Protein AF-A0A067E1Q4-F1 (afdb_monomer)

Foldseek 3Di:
DCVVVLVVVLVVDDPVCNVVSSVLVCLLCPVQDPDPDPVNVVSNVVSVVVSVVSVVPD

pLDDT: mean 87.56, std 8.0, range [50.81, 95.12]

Structure (mmCIF, N/CA/C/O backbone):
data_AF-A0A067E1Q4-F1
#
_entry.id   AF-A0A067E1Q4-F1
#
loop_
_atom_site.group_PDB
_atom_site.id
_atom_site.type_symbol
_atom_site.label_atom_id
_atom_site.label_alt_id
_atom_site.label_comp_id
_atom_site.label_asym_id
_atom_site.label_entity_id
_atom_site.label_seq_id
_atom_site.pdbx_PDB_ins_code
_atom_site.Cartn_x
_atom_site.Cartn_y
_atom_site.Cartn_z
_atom_site.occupancy
_atom_site.B_iso_or_equiv
_atom_site.auth_seq_id
_atom_site.auth_comp_id
_atom_site.auth_asym_id
_atom_site.auth_atom_id
_atom_site.pdbx_PDB_model_num
ATOM 1 N N . VAL 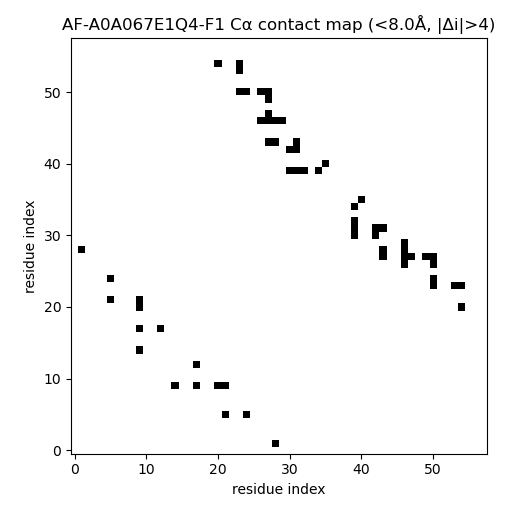A 1 1 ? -1.370 -11.200 -4.582 1.00 66.12 1 VAL A N 1
ATOM 2 C CA . VAL A 1 1 ? 0.117 -11.291 -4.513 1.00 66.12 1 VAL A CA 1
ATOM 3 C C . VAL A 1 1 ? 0.677 -10.955 -3.124 1.00 66.12 1 VAL A C 1
ATOM 5 O O . VAL A 1 1 ? 1.716 -11.503 -2.774 1.00 66.12 1 VAL A O 1
ATOM 8 N N . PHE A 1 2 ? 0.002 -10.132 -2.306 1.0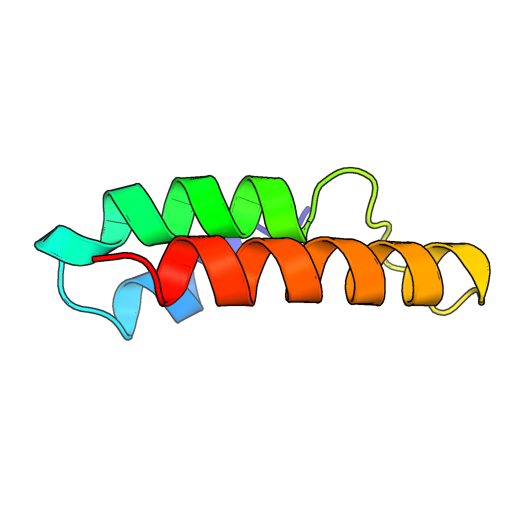0 81.12 2 PHE A N 1
ATOM 9 C CA . PHE A 1 2 ? 0.483 -9.725 -0.969 1.00 81.12 2 PHE A CA 1
ATOM 10 C C . PHE A 1 2 ? -0.490 -10.058 0.178 1.00 81.12 2 PHE A C 1
ATOM 12 O O . PHE A 1 2 ? -0.446 -9.433 1.232 1.00 81.12 2 PHE A O 1
ATOM 19 N N . SER A 1 3 ? -1.387 -11.025 -0.033 1.00 83.00 3 SER A N 1
ATOM 20 C CA . SER A 1 3 ? -2.487 -11.335 0.886 1.00 83.00 3 SER A CA 1
ATOM 21 C C . SER A 1 3 ? -2.009 -11.834 2.253 1.00 83.00 3 SER A C 1
ATOM 23 O O . SER A 1 3 ? -2.566 -11.419 3.263 1.00 83.00 3 SER A O 1
ATOM 25 N N . ASP A 1 4 ? -0.943 -12.637 2.301 1.00 88.19 4 ASP A N 1
ATOM 26 C CA . ASP A 1 4 ? -0.396 -13.149 3.567 1.00 88.19 4 ASP A CA 1
ATOM 27 C C . ASP A 1 4 ? 0.230 -12.029 4.405 1.00 88.19 4 ASP A C 1
ATOM 29 O O . ASP A 1 4 ? -0.022 -11.919 5.603 1.00 88.19 4 ASP A O 1
ATOM 33 N N . LEU A 1 5 ? 0.980 -11.132 3.753 1.00 87.44 5 LEU A N 1
ATOM 34 C CA . LEU A 1 5 ? 1.547 -9.948 4.401 1.00 87.44 5 LEU A CA 1
ATOM 35 C C . LEU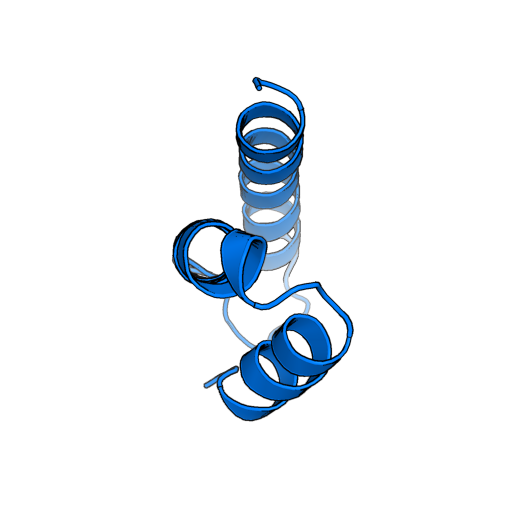 A 1 5 ? 0.436 -9.032 4.929 1.00 87.44 5 LEU A C 1
ATOM 37 O O . LEU A 1 5 ? 0.505 -8.557 6.061 1.00 87.44 5 LEU A O 1
ATOM 41 N N . LYS A 1 6 ? -0.615 -8.823 4.127 1.00 88.19 6 LYS A N 1
ATOM 42 C CA . LYS A 1 6 ? -1.804 -8.066 4.531 1.00 88.19 6 LYS A CA 1
ATOM 43 C C . LYS A 1 6 ? -2.451 -8.685 5.770 1.00 88.19 6 LYS A C 1
ATOM 45 O O . LYS A 1 6 ? -2.720 -7.965 6.725 1.00 88.19 6 LYS A O 1
ATOM 50 N N . ALA A 1 7 ? -2.659 -10.002 5.777 1.00 89.19 7 ALA A N 1
ATOM 51 C CA . ALA A 1 7 ? -3.247 -10.719 6.904 1.00 89.19 7 ALA A CA 1
ATOM 52 C C . ALA A 1 7 ? -2.401 -10.568 8.176 1.00 89.19 7 ALA A C 1
ATOM 54 O O . ALA A 1 7 ? -2.937 -10.231 9.228 1.00 89.19 7 ALA A O 1
ATOM 55 N N . GLN A 1 8 ? -1.078 -10.713 8.078 1.00 90.00 8 GLN A N 1
ATOM 56 C CA . GLN A 1 8 ? -0.181 -10.571 9.226 1.00 90.00 8 GLN A CA 1
ATOM 57 C C . GLN A 1 8 ? -0.213 -9.152 9.821 1.00 90.00 8 GLN A C 1
ATOM 59 O O . GLN A 1 8 ? -0.329 -8.983 11.038 1.00 90.00 8 GLN A O 1
ATOM 64 N N . ILE A 1 9 ? -0.188 -8.122 8.969 1.00 86.75 9 ILE A N 1
ATOM 65 C CA . ILE A 1 9 ? -0.282 -6.722 9.406 1.00 86.75 9 ILE A CA 1
ATOM 66 C C . ILE A 1 9 ? -1.653 -6.445 10.040 1.00 86.75 9 ILE A C 1
ATOM 68 O O . ILE A 1 9 ? -1.714 -5.809 11.091 1.00 86.75 9 ILE A O 1
ATOM 72 N N . LEU A 1 10 ? -2.741 -6.958 9.452 1.00 88.19 10 LEU A N 1
ATOM 73 C CA . LEU A 1 10 ? -4.093 -6.829 10.005 1.00 88.19 10 LEU A CA 1
ATOM 74 C C . LEU A 1 10 ? -4.196 -7.478 11.385 1.00 88.19 10 LEU A C 1
ATOM 76 O O . LEU A 1 10 ? -4.638 -6.821 12.317 1.00 88.19 10 LEU A O 1
ATOM 80 N N . THR A 1 11 ? -3.710 -8.710 11.563 1.00 89.31 11 THR A N 1
ATOM 81 C CA . THR A 1 11 ? -3.748 -9.394 12.873 1.00 89.31 11 THR A CA 1
ATOM 82 C C . THR A 1 11 ? -2.977 -8.668 13.977 1.00 89.31 11 THR A C 1
ATOM 84 O O . THR A 1 11 ? -3.250 -8.890 15.152 1.00 89.31 11 THR A O 1
ATOM 87 N N . SER A 1 12 ? -2.050 -7.778 13.613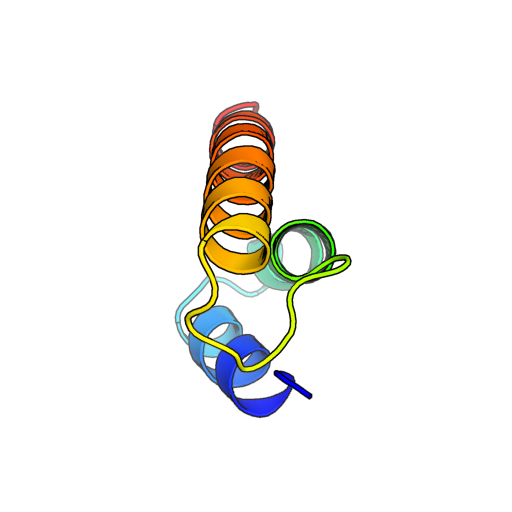 1.00 88.56 12 SER A N 1
ATO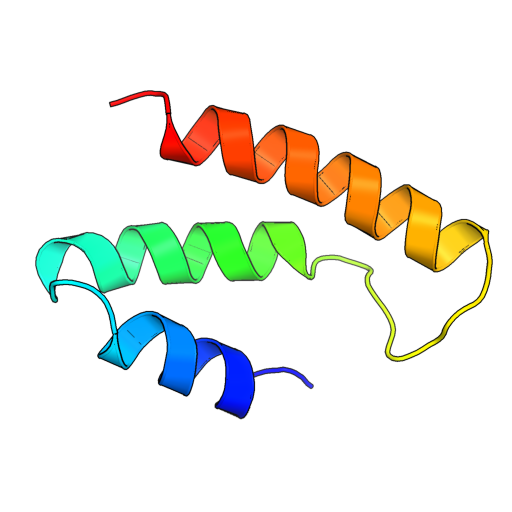M 88 C CA . SER A 1 12 ? -1.289 -6.956 14.560 1.00 88.56 12 SER A CA 1
ATOM 89 C C . SER A 1 12 ? -2.019 -5.668 14.969 1.00 88.56 12 SER A C 1
ATOM 91 O O . SER A 1 12 ? -1.521 -4.931 15.817 1.00 88.56 12 SER A O 1
ATOM 93 N N . GLN A 1 13 ? -3.167 -5.363 14.358 1.00 84.69 13 GLN A N 1
ATOM 94 C CA . GLN A 1 13 ? -3.974 -4.176 14.640 1.00 84.69 13 GLN A CA 1
ATOM 95 C C . GLN A 1 13 ? -5.319 -4.550 15.293 1.00 84.69 13 GLN A C 1
ATOM 97 O O . GLN A 1 13 ? -5.774 -5.688 15.165 1.00 84.69 13 GLN A O 1
ATOM 102 N N . PRO A 1 14 ? -5.991 -3.605 15.971 1.00 89.06 14 PRO A N 1
ATOM 103 C CA . PRO A 1 14 ? -7.363 -3.774 16.456 1.00 89.06 14 PRO A CA 1
ATOM 104 C C . PRO A 1 14 ? -8.375 -4.023 15.323 1.00 89.06 14 PRO A C 1
ATOM 106 O O . PRO A 1 14 ? -8.238 -3.458 14.237 1.00 89.06 14 PRO A O 1
ATOM 109 N N . VAL A 1 15 ? -9.407 -4.840 15.577 1.00 86.62 15 VAL A N 1
ATOM 110 C CA . VAL A 1 15 ? -10.405 -5.275 14.570 1.00 86.62 15 VAL A CA 1
ATOM 111 C C . VAL A 1 15 ? -11.154 -4.102 13.928 1.00 86.62 15 VAL A C 1
ATOM 113 O O . VAL A 1 15 ? -11.415 -4.113 12.726 1.00 86.62 15 VAL A O 1
ATOM 116 N N . ASP A 1 16 ? -11.442 -3.053 14.692 1.00 86.94 16 ASP A N 1
ATOM 117 C CA . ASP A 1 16 ? -12.051 -1.803 14.220 1.00 86.94 16 ASP A CA 1
ATOM 118 C C . ASP A 1 16 ? -11.201 -1.088 13.157 1.00 86.94 16 ASP A C 1
ATOM 120 O O . ASP A 1 16 ? -11.732 -0.439 12.254 1.00 86.94 16 ASP A O 1
ATOM 124 N N . GLN A 1 17 ? -9.879 -1.266 13.200 1.00 84.94 17 GLN A N 1
ATOM 125 C CA . GLN A 1 17 ? -8.956 -0.700 12.220 1.00 84.94 17 GLN A CA 1
ATOM 126 C C . GLN A 1 17 ? -8.686 -1.635 11.038 1.00 84.94 17 GLN A C 1
ATOM 128 O O . GLN A 1 17 ? -8.142 -1.180 10.028 1.00 84.94 17 GLN A O 1
ATOM 133 N N . HIS A 1 18 ? -9.090 -2.912 11.100 1.00 88.56 18 HIS A N 1
ATOM 134 C CA . HIS A 1 18 ? -8.813 -3.888 10.037 1.00 88.56 18 HIS A CA 1
ATOM 135 C C . HIS A 1 18 ? -9.392 -3.456 8.697 1.00 88.56 18 HIS A C 1
ATOM 137 O O . HIS A 1 18 ? -8.708 -3.531 7.680 1.00 88.56 18 HIS A O 1
ATOM 143 N N . GLN A 1 19 ? -10.631 -2.965 8.672 1.00 87.75 19 GLN A N 1
ATOM 144 C CA . GLN A 1 19 ? -11.271 -2.558 7.421 1.00 87.75 19 GLN A CA 1
ATOM 145 C C . GLN A 1 19 ? -10.548 -1.366 6.781 1.00 87.75 19 GLN A C 1
ATOM 147 O O . GLN A 1 19 ? -10.225 -1.406 5.592 1.00 87.75 19 GLN A O 1
ATOM 152 N N . ARG A 1 20 ? -10.229 -0.332 7.573 1.00 87.06 20 ARG A N 1
ATOM 153 C CA . ARG A 1 20 ? -9.480 0.844 7.099 1.00 87.06 20 ARG A CA 1
ATOM 154 C C . ARG A 1 20 ? -8.091 0.451 6.609 1.00 87.06 20 ARG A C 1
ATOM 156 O O . ARG A 1 20 ? -7.705 0.822 5.503 1.00 87.06 20 ARG A O 1
ATOM 163 N N . LEU A 1 21 ? -7.363 -0.334 7.400 1.00 88.44 21 LEU A N 1
ATOM 164 C CA . LEU A 1 21 ? -6.024 -0.804 7.061 1.00 88.44 21 LEU A CA 1
ATOM 165 C C . LEU A 1 21 ? -6.038 -1.687 5.812 1.00 88.44 21 LEU A C 1
ATOM 167 O O . LEU A 1 21 ? -5.149 -1.564 4.978 1.00 88.44 21 LEU A O 1
ATOM 171 N N . SER A 1 22 ? -7.062 -2.525 5.649 1.00 89.19 22 SER A N 1
ATOM 172 C CA . SER A 1 22 ? -7.241 -3.381 4.478 1.00 89.19 22 SER A CA 1
ATOM 173 C C . SER A 1 22 ? -7.334 -2.551 3.196 1.00 89.19 22 SER A C 1
ATOM 175 O O . SER A 1 22 ? -6.576 -2.798 2.258 1.00 89.19 22 SER A O 1
ATOM 177 N N . VAL A 1 23 ? -8.184 -1.520 3.191 1.00 89.38 23 VAL A N 1
ATOM 178 C CA . VAL A 1 23 ? -8.338 -0.596 2.054 1.00 89.38 23 VAL A CA 1
ATOM 179 C C . VAL A 1 23 ? -7.060 0.210 1.815 1.00 89.38 23 VAL A C 1
ATOM 181 O O . VAL A 1 23 ? -6.618 0.361 0.677 1.00 89.38 23 VAL A O 1
ATOM 184 N N . CYS A 1 24 ? -6.431 0.712 2.880 1.00 88.94 24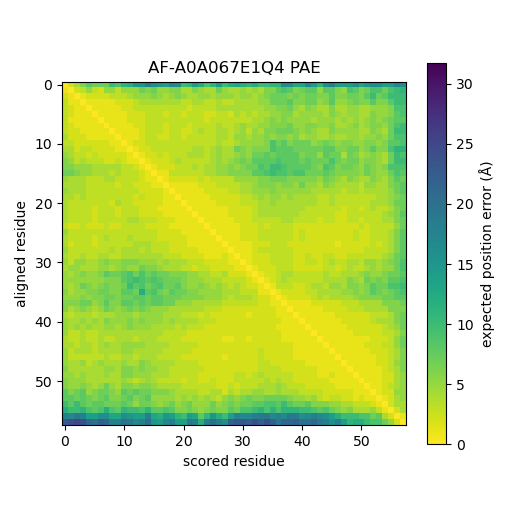 CYS A N 1
ATOM 185 C CA . CYS A 1 24 ? -5.190 1.476 2.764 1.00 88.94 24 CYS A CA 1
ATOM 186 C C . CYS A 1 24 ? -4.040 0.612 2.227 1.00 88.94 24 CYS A C 1
ATOM 188 O O . CYS A 1 24 ? -3.241 1.088 1.425 1.00 88.94 24 CYS A O 1
ATOM 190 N N . PHE A 1 25 ? -3.966 -0.660 2.618 1.00 90.69 25 PHE A N 1
ATOM 191 C CA . PHE A 1 25 ? -2.975 -1.603 2.110 1.00 90.69 25 PHE A CA 1
ATOM 192 C C . PHE A 1 25 ? -3.177 -1.890 0.619 1.00 90.69 25 PHE A C 1
ATOM 194 O O . PHE A 1 25 ? -2.203 -1.947 -0.128 1.00 90.69 25 PHE A O 1
ATOM 201 N N . ASP A 1 26 ? -4.426 -2.014 0.165 1.00 90.88 26 ASP A N 1
ATOM 202 C CA . ASP A 1 26 ? -4.712 -2.192 -1.262 1.00 90.88 26 ASP A CA 1
ATOM 203 C C . ASP A 1 26 ? -4.247 -0.976 -2.073 1.00 90.88 26 ASP A C 1
ATOM 205 O O . ASP A 1 26 ? -3.622 -1.145 -3.117 1.00 90.88 26 ASP A O 1
ATOM 209 N N . LYS A 1 27 ? -4.444 0.244 -1.551 1.00 90.56 27 LYS A N 1
ATOM 210 C CA . LYS A 1 27 ? -3.883 1.472 -2.144 1.00 90.56 27 LYS A CA 1
ATOM 211 C C . LYS A 1 27 ? -2.350 1.493 -2.095 1.00 90.56 27 LYS A C 1
ATOM 213 O O . LYS A 1 27 ? -1.720 1.912 -3.060 1.00 90.56 27 LYS A O 1
ATOM 218 N N . LEU A 1 28 ? -1.742 1.036 -0.996 1.00 91.88 28 LEU A N 1
ATOM 219 C CA . LEU A 1 28 ? -0.284 0.974 -0.840 1.00 91.88 28 LEU A CA 1
ATOM 220 C C . LEU A 1 28 ? 0.352 0.078 -1.911 1.00 91.88 28 LEU A C 1
ATOM 222 O O . LEU A 1 28 ? 1.361 0.441 -2.514 1.00 91.88 28 LEU A O 1
ATOM 226 N N . MET A 1 29 ? -0.265 -1.076 -2.159 1.00 92.94 29 MET A N 1
ATOM 227 C CA . MET A 1 29 ? 0.224 -2.086 -3.097 1.00 92.94 29 MET A CA 1
ATOM 228 C C . MET A 1 29 ? -0.332 -1.925 -4.519 1.00 92.94 29 MET A C 1
ATOM 230 O O . MET A 1 29 ? -0.009 -2.737 -5.388 1.00 92.94 29 MET A O 1
ATOM 234 N N . ALA A 1 30 ? -1.142 -0.894 -4.778 1.00 91.69 30 ALA A N 1
ATOM 235 C CA . ALA A 1 30 ? -1.693 -0.617 -6.099 1.00 91.69 30 ALA A CA 1
ATOM 236 C C . ALA A 1 30 ? -0.567 -0.336 -7.102 1.00 91.69 30 ALA A C 1
ATOM 238 O O . ALA A 1 30 ? 0.283 0.526 -6.877 1.00 91.69 30 ALA A O 1
ATOM 239 N N . ASP A 1 31 ? -0.563 -1.084 -8.206 1.00 89.88 31 ASP A N 1
ATOM 240 C CA . ASP A 1 31 ? 0.482 -1.068 -9.238 1.00 89.88 31 ASP A CA 1
ATOM 241 C C . ASP A 1 31 ? 1.903 -1.391 -8.728 1.00 89.88 31 ASP A C 1
ATOM 243 O O . ASP A 1 31 ? 2.880 -1.148 -9.436 1.00 89.88 31 ASP A O 1
ATOM 247 N N . VAL A 1 32 ? 2.041 -1.936 -7.513 1.00 92.06 32 VAL A N 1
ATOM 248 C CA . VAL A 1 32 ? 3.332 -2.374 -6.974 1.00 92.06 32 VAL A CA 1
ATOM 249 C C . VAL A 1 32 ? 3.550 -3.838 -7.337 1.00 92.06 32 VAL A C 1
ATOM 251 O O . VAL A 1 32 ? 2.833 -4.739 -6.896 1.00 92.06 32 VAL A O 1
ATOM 254 N N . ALA A 1 33 ? 4.580 -4.091 -8.132 1.00 88.75 33 ALA A N 1
ATOM 255 C CA . ALA A 1 33 ? 5.055 -5.422 -8.463 1.00 88.75 33 ALA A CA 1
ATOM 256 C C . ALA A 1 33 ? 6.031 -5.948 -7.399 1.00 88.75 33 ALA A C 1
ATOM 258 O O . ALA A 1 33 ? 6.624 -5.201 -6.618 1.00 88.75 33 ALA A O 1
ATOM 259 N N . ARG A 1 34 ? 6.263 -7.264 -7.389 1.00 86.00 34 ARG A N 1
ATOM 260 C CA . ARG A 1 34 ? 7.327 -7.884 -6.583 1.00 86.00 34 ARG A CA 1
ATOM 261 C C . ARG A 1 34 ? 8.676 -7.747 -7.304 1.00 86.00 34 ARG A C 1
ATOM 263 O O . ARG A 1 34 ? 9.251 -8.732 -7.749 1.00 86.00 34 ARG A O 1
ATOM 270 N N . SER A 1 35 ? 9.134 -6.510 -7.457 1.00 88.44 35 SER A N 1
ATOM 271 C CA . SER A 1 35 ? 10.361 -6.142 -8.167 1.00 88.44 35 SER A CA 1
ATOM 272 C C . SER A 1 35 ? 11.066 -4.984 -7.457 1.00 88.44 35 SER A C 1
ATOM 274 O O . SER A 1 35 ? 10.438 -4.206 -6.740 1.00 88.44 35 SER A O 1
ATOM 276 N N . LEU A 1 36 ? 12.380 -4.875 -7.637 1.00 89.56 36 LEU A N 1
ATOM 277 C CA . LEU A 1 36 ? 13.207 -3.810 -7.057 1.00 89.56 36 LEU A CA 1
ATOM 278 C C . LEU A 1 36 ? 13.605 -2.741 -8.082 1.00 89.56 36 LEU A C 1
ATOM 280 O O . LEU A 1 36 ? 14.480 -1.924 -7.798 1.00 89.56 36 LEU A O 1
ATOM 284 N N . ASP A 1 37 ? 12.979 -2.738 -9.259 1.00 94.12 37 ASP A N 1
ATOM 285 C CA . ASP A 1 37 ? 13.203 -1.704 -10.264 1.00 94.12 37 ASP A CA 1
ATOM 286 C C . ASP A 1 37 ? 12.850 -0.306 -9.729 1.00 94.12 37 ASP A C 1
ATOM 288 O O . ASP A 1 37 ? 11.960 -0.136 -8.890 1.00 94.12 37 ASP A O 1
ATOM 292 N N . SER A 1 38 ? 13.567 0.712 -10.211 1.00 93.62 38 SER A N 1
ATOM 293 C CA . SER A 1 38 ? 13.425 2.081 -9.706 1.00 93.62 38 SER A CA 1
ATOM 294 C C . SER A 1 38 ? 11.998 2.611 -9.843 1.00 93.62 38 SER A C 1
ATOM 296 O O . SER A 1 38 ? 11.500 3.243 -8.918 1.00 93.62 38 SER A O 1
ATOM 298 N N . LYS A 1 39 ? 11.299 2.290 -10.942 1.00 93.88 39 LYS A N 1
ATOM 299 C CA . LYS A 1 39 ? 9.917 2.744 -11.168 1.00 93.88 39 LYS A CA 1
ATOM 300 C C . LYS A 1 39 ? 8.960 2.169 -10.126 1.00 93.88 39 LYS A C 1
ATOM 302 O O . LYS A 1 39 ? 8.136 2.897 -9.578 1.00 93.88 39 LYS A O 1
ATOM 307 N N . ASN A 1 40 ? 9.085 0.881 -9.822 1.00 93.38 40 ASN A N 1
ATOM 308 C CA . ASN A 1 40 ? 8.280 0.207 -8.814 1.00 93.38 40 ASN A CA 1
ATOM 309 C C . ASN A 1 40 ? 8.556 0.747 -7.404 1.00 93.38 40 ASN A C 1
ATOM 311 O O . ASN A 1 40 ? 7.628 0.951 -6.621 1.00 93.38 40 ASN A O 1
ATOM 315 N N . ARG A 1 41 ? 9.823 1.042 -7.085 1.00 94.31 41 ARG A N 1
ATOM 316 C CA . ARG A 1 41 ? 10.206 1.676 -5.811 1.00 94.31 41 ARG A CA 1
ATOM 317 C C .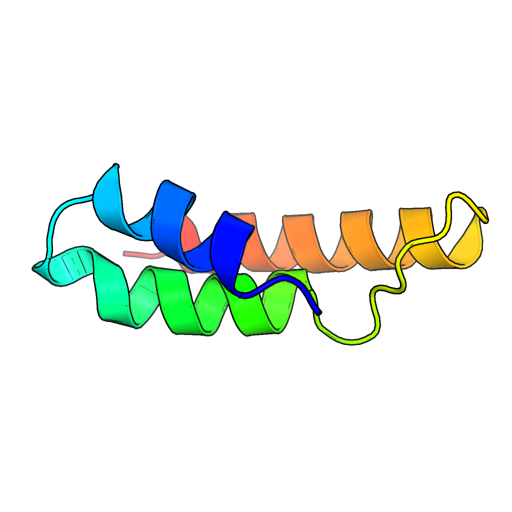 ARG A 1 41 ? 9.636 3.086 -5.670 1.00 94.31 41 ARG A C 1
ATOM 319 O O . ARG A 1 41 ? 9.131 3.433 -4.599 1.00 94.31 41 ARG A O 1
ATOM 326 N N . ASP A 1 42 ? 9.689 3.881 -6.734 1.00 95.12 42 ASP A N 1
ATOM 327 C CA . ASP A 1 42 ? 9.124 5.231 -6.750 1.00 95.12 42 ASP A CA 1
ATOM 328 C C . ASP A 1 42 ? 7.605 5.181 -6.561 1.00 95.12 42 ASP A C 1
ATOM 330 O O . ASP A 1 42 ? 7.059 5.902 -5.725 1.00 95.12 42 ASP A O 1
ATOM 334 N N . LYS A 1 43 ? 6.927 4.257 -7.253 1.00 94.69 43 LYS A N 1
ATOM 335 C CA . LYS A 1 43 ? 5.487 4.019 -7.104 1.00 94.69 43 LYS A CA 1
ATOM 336 C C . LYS A 1 43 ? 5.118 3.616 -5.677 1.00 94.69 43 LYS A C 1
ATOM 338 O O . LYS A 1 43 ? 4.220 4.215 -5.090 1.00 94.69 43 LYS A O 1
ATOM 343 N N . PHE A 1 44 ? 5.854 2.678 -5.078 1.00 94.00 44 PHE A N 1
ATOM 344 C CA . PHE A 1 44 ? 5.660 2.305 -3.675 1.00 94.00 44 PHE A CA 1
ATOM 345 C C . PHE A 1 44 ? 5.840 3.508 -2.737 1.00 94.00 44 PHE A C 1
ATOM 347 O O . PHE A 1 44 ?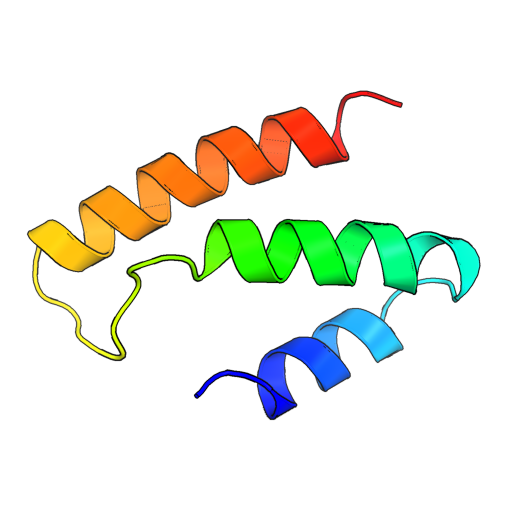 5.039 3.710 -1.828 1.00 94.00 44 PHE A O 1
ATOM 354 N N . THR A 1 45 ? 6.850 4.347 -2.974 1.00 94.31 45 THR A N 1
ATOM 355 C CA . THR A 1 45 ? 7.119 5.544 -2.156 1.00 94.31 45 THR A CA 1
ATOM 356 C C . THR A 1 45 ? 5.998 6.585 -2.269 1.00 94.31 45 THR A C 1
ATOM 358 O O . THR A 1 45 ? 5.583 7.171 -1.263 1.00 94.31 45 THR A O 1
ATOM 361 N N . GLN A 1 46 ? 5.454 6.788 -3.472 1.00 94.31 46 GLN A N 1
ATOM 362 C CA . GLN A 1 46 ? 4.276 7.635 -3.690 1.00 94.31 46 GLN A CA 1
ATOM 363 C C . GLN A 1 46 ? 3.052 7.083 -2.954 1.00 94.31 46 GLN A C 1
ATOM 365 O O . GLN A 1 46 ? 2.426 7.802 -2.170 1.00 94.31 46 GLN A O 1
ATOM 370 N N . ASN A 1 47 ? 2.752 5.796 -3.131 1.00 94.75 47 ASN A N 1
ATOM 371 C CA . ASN A 1 47 ? 1.622 5.147 -2.473 1.00 94.75 47 ASN A CA 1
ATOM 372 C C . ASN A 1 47 ? 1.758 5.182 -0.939 1.00 94.75 47 ASN A C 1
ATOM 374 O O . ASN A 1 47 ? 0.773 5.397 -0.236 1.00 94.75 47 ASN A O 1
ATOM 378 N N . LEU A 1 48 ? 2.978 5.048 -0.407 1.00 92.94 48 LEU A N 1
ATOM 379 C CA . LEU A 1 48 ? 3.266 5.158 1.026 1.00 92.94 48 LEU A CA 1
ATOM 380 C C . LEU A 1 48 ? 2.986 6.563 1.571 1.00 92.94 48 LEU A C 1
ATOM 382 O O . LEU A 1 48 ? 2.539 6.713 2.710 1.00 92.94 48 LEU A O 1
ATOM 386 N N . THR A 1 49 ? 3.223 7.598 0.767 1.00 92.69 49 THR A N 1
ATOM 387 C CA . THR A 1 49 ? 2.909 8.984 1.140 1.00 92.69 49 THR A CA 1
ATOM 388 C C . THR A 1 49 ? 1.399 9.176 1.277 1.00 92.69 49 THR A C 1
ATOM 390 O O . THR A 1 49 ? 0.943 9.725 2.282 1.00 92.69 49 THR A O 1
ATOM 393 N N . VAL A 1 50 ? 0.621 8.647 0.326 1.00 89.38 50 VAL A N 1
ATOM 394 C CA . VAL A 1 50 ? -0.851 8.634 0.390 1.00 89.38 50 VAL A CA 1
ATOM 395 C C . VAL A 1 50 ? -1.331 7.829 1.597 1.00 89.38 50 VAL A C 1
ATOM 397 O O . VAL A 1 50 ? -2.127 8.332 2.387 1.00 89.38 50 VAL A O 1
ATOM 400 N N . PHE A 1 51 ? -0.785 6.627 1.804 1.00 89.69 51 PHE A N 1
ATOM 401 C CA . PHE A 1 51 ? -1.086 5.782 2.961 1.00 89.69 51 PHE A CA 1
ATOM 402 C C . PHE A 1 51 ? -0.877 6.534 4.281 1.00 89.69 51 PHE A C 1
ATOM 404 O O . PHE A 1 51 ? -1.768 6.557 5.124 1.00 89.69 51 PHE A O 1
ATOM 411 N N . ARG A 1 52 ? 0.270 7.205 4.461 1.00 87.62 52 ARG A N 1
ATOM 412 C CA . ARG A 1 52 ? 0.557 7.992 5.674 1.00 87.62 52 ARG A CA 1
ATOM 413 C C . ARG A 1 52 ? -0.432 9.131 5.885 1.00 87.62 52 ARG A C 1
ATOM 415 O O . ARG A 1 52 ? -0.683 9.479 7.034 1.00 87.62 52 ARG A O 1
ATOM 422 N N . HIS A 1 53 ? -0.946 9.736 4.819 1.00 86.31 53 HIS A N 1
ATOM 423 C CA . HIS A 1 53 ? -1.954 10.783 4.934 1.00 86.31 53 HIS A CA 1
ATOM 424 C C . HIS A 1 53 ? -3.300 10.195 5.374 1.00 86.31 53 HIS A C 1
ATOM 426 O O . HIS A 1 53 ? -3.832 10.603 6.399 1.00 86.31 53 HIS A O 1
ATOM 432 N N . GLU A 1 54 ? -3.781 9.164 4.681 1.00 82.44 54 GLU A N 1
ATOM 433 C CA . GLU A 1 54 ? -5.055 8.481 4.966 1.00 82.44 54 GLU A CA 1
ATOM 434 C C . GLU A 1 54 ? -5.098 7.862 6.371 1.00 82.44 54 GLU A C 1
ATOM 436 O O . GLU A 1 54 ? -6.137 7.864 7.024 1.00 82.44 54 GLU A O 1
ATOM 441 N N . PHE A 1 55 ? -3.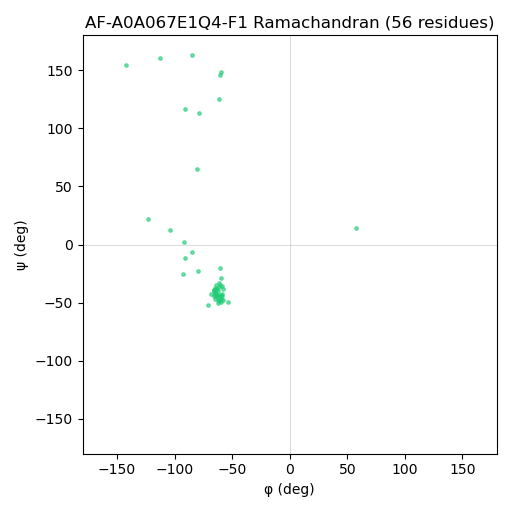961 7.355 6.857 1.00 75.19 55 PHE A N 1
ATOM 442 C CA . PHE A 1 55 ? -3.861 6.769 8.195 1.00 75.19 55 PHE A CA 1
ATOM 443 C C . PHE A 1 55 ? -3.736 7.820 9.307 1.00 75.19 55 PHE A C 1
ATOM 445 O O . PHE A 1 55 ? -4.028 7.542 10.466 1.00 75.19 55 PHE A O 1
ATOM 452 N N . ARG A 1 56 ? -3.269 9.030 8.976 1.00 72.88 56 ARG A N 1
ATOM 453 C CA . ARG A 1 56 ? -3.082 10.129 9.937 1.00 72.88 56 ARG A CA 1
ATOM 454 C C . ARG A 1 56 ? -4.307 11.039 10.023 1.00 72.88 56 ARG A C 1
ATOM 456 O O . ARG A 1 56 ? -4.500 11.687 11.052 1.00 72.88 56 ARG A O 1
ATOM 463 N N . VAL A 1 57 ? -5.114 11.104 8.967 1.00 60.84 57 VAL A N 1
ATOM 464 C CA . VAL A 1 57 ? -6.400 11.805 8.965 1.00 60.84 57 VAL A CA 1
ATOM 465 C C . VAL A 1 57 ? -7.426 10.903 9.666 1.00 60.84 57 VAL A C 1
ATOM 467 O O . VAL A 1 57 ? -7.698 9.789 9.225 1.00 60.84 57 VAL A O 1
ATOM 470 N N . LYS A 1 58 ? -7.888 11.371 10.831 1.00 50.81 58 LYS A N 1
ATOM 471 C CA . LYS A 1 58 ? -8.745 10.652 11.787 1.00 50.81 58 LYS A CA 1
ATOM 472 C C . LYS A 1 58 ? -10.022 10.120 11.152 1.00 50.81 58 LYS A C 1
ATOM 474 O O . LYS A 1 58 ? -10.762 10.942 10.577 1.00 50.81 58 LYS A O 1
#

Solvent-accessible surface area (backbone atoms only — not comparable to full-atom values): 3417 Å² total; per-residue (Å²): 141,59,63,67,62,51,50,57,57,38,73,76,45,60,75,89,48,34,63,59,49,51,55,40,48,52,53,32,48,54,93,46,63,103,58,86,50,68,69,39,48,51,50,36,53,54,26,46,53,52,38,55,47,63,74,66,56,128

Sequence (58 aa):
VFSDLKAQILTSQPVDQHQRLSVCFDKLMADVARSLDSKNRDKFTQNLTVFRHEFRVK

InterPro domains:
  IPR044189 Exportin 4/7-like [PTHR12596] (2-55)

Secondary structure (DSSP, 8-state):
--HHHHHHHHHTS-HHHHHHHHHHHHHHTTT--S---HHHHHHHHHHHHHHHHHHH--

Radius of gyration: 11.87 Å; Cα contacts (8 Å, |Δi|>4): 31; chains: 1; bounding box: 26×25×28 Å

Organism: Citrus sinensis (NCBI:txid2711)

Mean predicted aligned error: 4.34 Å